Protein AF-X0LVC0-F1 (afdb_monomer_lite)

Foldseek 3Di:
DVCVVVVDDPDCVVVCCVVVVCPVPPDPVNVPDDPVVNVVVVVVVVCPVVVQWDQDPPDDDRDIDGDDPCPDDPPDDD

Sequence (78 aa):
MAIDILSIAPESADPECAFSGGRRTLSWDRERMTCENIEKVECIGNWLREGHIQKAVHSGMGVITDTGFDSGGDEDPD

Structure (mmCIF, N/CA/C/O backbone):
data_AF-X0LVC0-F1
#
_entry.id   AF-X0LVC0-F1
#
loop_
_atom_site.group_PDB
_atom_site.id
_atom_site.type_symbol
_atom_site.label_atom_id
_atom_site.label_alt_id
_atom_site.label_comp_id
_atom_site.label_asym_id
_atom_site.label_entity_id
_atom_site.label_seq_id
_atom_site.pdbx_PDB_ins_code
_atom_site.Cartn_x
_atom_site.Cartn_y
_atom_site.Cartn_z
_atom_site.occupancy
_atom_site.B_iso_or_equiv
_atom_site.auth_seq_id
_atom_site.auth_comp_id
_atom_site.auth_asym_id
_atom_site.auth_atom_id
_atom_site.pdbx_PDB_model_num
ATOM 1 N N . MET A 1 1 ? 17.711 -6.798 -14.517 1.00 78.62 1 MET A N 1
ATOM 2 C CA . MET A 1 1 ? 18.024 -5.446 -15.034 1.00 78.62 1 MET A CA 1
ATOM 3 C C . MET A 1 1 ? 16.951 -4.846 -15.942 1.00 78.62 1 MET A C 1
ATOM 5 O O . MET A 1 1 ? 16.756 -3.649 -15.858 1.00 78.62 1 MET A O 1
ATOM 9 N N . ALA A 1 2 ? 16.236 -5.600 -16.789 1.00 87.38 2 ALA A N 1
ATOM 10 C CA . ALA A 1 2 ? 15.063 -5.047 -17.489 1.00 87.38 2 ALA A CA 1
ATOM 11 C C . ALA A 1 2 ? 13.793 -5.107 -16.621 1.00 87.38 2 ALA A C 1
ATOM 13 O O . ALA A 1 2 ? 13.083 -4.117 -16.502 1.00 87.38 2 ALA A O 1
ATOM 14 N N . ILE A 1 3 ? 13.558 -6.253 -15.970 1.00 86.44 3 ILE A N 1
ATOM 15 C CA . ILE A 1 3 ? 12.396 -6.469 -15.095 1.00 86.44 3 ILE A CA 1
ATOM 16 C C . ILE A 1 3 ? 12.381 -5.451 -13.953 1.00 86.44 3 ILE A C 1
ATOM 18 O O . ILE A 1 3 ? 11.368 -4.800 -13.773 1.00 86.44 3 ILE A O 1
ATOM 22 N N . ASP A 1 4 ? 13.515 -5.230 -13.281 1.00 87.06 4 ASP A N 1
ATOM 23 C CA . ASP A 1 4 ? 13.618 -4.282 -12.158 1.00 87.06 4 ASP A CA 1
ATOM 24 C C . ASP A 1 4 ? 13.245 -2.838 -12.538 1.00 87.06 4 ASP A C 1
ATOM 26 O O . ASP A 1 4 ? 12.747 -2.085 -11.710 1.00 87.06 4 ASP A O 1
ATOM 30 N N . ILE A 1 5 ? 13.497 -2.440 -13.792 1.00 85.38 5 ILE A N 1
ATOM 31 C CA . ILE A 1 5 ? 13.150 -1.106 -14.303 1.00 85.38 5 ILE A CA 1
ATOM 32 C C . ILE A 1 5 ? 11.669 -1.059 -14.690 1.00 85.38 5 ILE A C 1
ATOM 34 O O . ILE A 1 5 ? 10.991 -0.074 -14.416 1.00 85.38 5 ILE A O 1
ATOM 38 N N . LEU A 1 6 ? 11.163 -2.121 -15.321 1.00 87.94 6 LEU A N 1
ATOM 39 C CA . LEU A 1 6 ? 9.780 -2.199 -15.796 1.00 87.94 6 LEU A CA 1
ATOM 40 C C . LEU A 1 6 ? 8.770 -2.527 -14.686 1.00 87.94 6 LEU A C 1
ATOM 42 O O . LEU A 1 6 ? 7.579 -2.312 -14.879 1.00 87.94 6 LEU A O 1
ATOM 46 N N . SER A 1 7 ? 9.224 -3.029 -13.535 1.00 84.81 7 SER A N 1
ATOM 47 C CA . SER A 1 7 ? 8.388 -3.286 -12.357 1.00 84.81 7 SER A CA 1
ATOM 48 C C . SER A 1 7 ? 8.123 -2.036 -11.518 1.00 84.81 7 SER A C 1
ATOM 50 O O . SER A 1 7 ? 7.322 -2.087 -10.589 1.00 84.81 7 SER A O 1
ATOM 52 N N . ILE A 1 8 ? 8.800 -0.919 -11.802 1.00 85.88 8 ILE A N 1
ATOM 53 C CA . ILE A 1 8 ? 8.541 0.354 -11.128 1.00 85.88 8 ILE A CA 1
ATOM 54 C C . ILE A 1 8 ? 7.272 0.949 -11.730 1.00 85.88 8 ILE A C 1
ATOM 56 O O . ILE A 1 8 ? 7.227 1.262 -12.921 1.00 85.88 8 ILE A O 1
ATOM 60 N N . ALA A 1 9 ? 6.245 1.125 -10.900 1.00 82.50 9 ALA A N 1
ATOM 61 C CA . ALA A 1 9 ? 5.045 1.828 -11.320 1.00 82.50 9 ALA A CA 1
ATOM 62 C C . ALA A 1 9 ? 5.414 3.259 -11.772 1.00 82.50 9 ALA A C 1
ATOM 64 O O . ALA A 1 9 ? 6.136 3.959 -11.056 1.00 82.50 9 ALA A O 1
ATOM 65 N N . PRO A 1 10 ? 4.933 3.718 -12.940 1.00 84.06 10 PRO A N 1
ATOM 66 C CA . PRO A 1 10 ? 5.239 5.056 -13.447 1.00 84.06 10 PRO A CA 1
ATOM 67 C C . PRO A 1 10 ? 4.579 6.172 -12.623 1.00 84.06 10 PRO A C 1
ATOM 69 O O . PRO A 1 10 ? 4.955 7.335 -12.760 1.00 84.06 10 PRO A O 1
ATOM 72 N N . GLU A 1 11 ? 3.604 5.829 -11.779 1.00 82.81 11 GLU A N 1
ATOM 73 C CA . GLU A 1 11 ? 2.843 6.757 -10.951 1.00 82.81 11 GLU A CA 1
ATOM 74 C C . GLU A 1 11 ? 2.589 6.201 -9.545 1.00 82.81 11 GLU A C 1
ATOM 76 O O . GLU A 1 11 ? 2.550 4.991 -9.322 1.00 82.81 11 GLU A O 1
ATOM 81 N N . SER A 1 12 ? 2.375 7.107 -8.591 1.00 78.19 12 SER A N 1
ATOM 82 C CA . SER A 1 12 ? 2.035 6.806 -7.198 1.00 78.19 12 SER A CA 1
ATOM 83 C C . SER A 1 12 ? 0.528 6.652 -6.959 1.00 78.19 12 SER A C 1
ATOM 85 O O . SER A 1 12 ? 0.108 6.570 -5.810 1.00 78.19 12 SER A O 1
ATOM 87 N N . ALA A 1 13 ? -0.300 6.583 -8.005 1.00 77.50 13 ALA A N 1
ATOM 88 C CA . ALA A 1 13 ? -1.760 6.601 -7.882 1.00 77.50 13 ALA A CA 1
ATOM 89 C C . ALA A 1 13 ? -2.324 5.448 -7.029 1.00 77.50 13 ALA A C 1
ATOM 91 O O . ALA A 1 13 ? -3.252 5.657 -6.246 1.00 77.50 13 ALA A O 1
ATOM 92 N N . ASP A 1 14 ? -1.745 4.251 -7.145 1.00 71.50 14 ASP A N 1
ATOM 93 C CA . ASP A 1 14 ? -2.187 3.058 -6.416 1.00 71.50 14 ASP A CA 1
ATOM 94 C C . ASP A 1 14 ? -1.873 3.138 -4.903 1.00 71.50 14 ASP A C 1
ATOM 96 O O . ASP A 1 14 ? -2.804 3.063 -4.088 1.00 71.50 14 ASP A O 1
ATOM 100 N N . PRO A 1 15 ? -0.622 3.431 -4.471 1.00 69.75 15 PRO A N 1
ATOM 101 C CA . PRO A 1 15 ? -0.360 3.689 -3.055 1.00 69.75 15 PRO A CA 1
ATOM 102 C C . PRO A 1 15 ? -1.091 4.943 -2.547 1.00 69.75 15 PRO A C 1
ATOM 104 O O . PRO A 1 15 ? -1.607 4.951 -1.428 1.00 69.75 15 PRO A O 1
ATOM 107 N N . GLU A 1 16 ? -1.214 6.001 -3.352 1.00 72.88 16 GLU A N 1
ATOM 108 C CA . GLU A 1 16 ? -1.930 7.219 -2.959 1.00 72.88 16 GLU A CA 1
ATOM 109 C C . GLU A 1 16 ? -3.427 6.993 -2.753 1.00 72.88 16 GLU A C 1
ATOM 111 O O . GLU A 1 16 ? -3.994 7.600 -1.841 1.00 72.88 16 GLU A O 1
ATOM 116 N N . CYS A 1 17 ? -4.072 6.116 -3.528 1.00 71.69 17 CYS A N 1
ATOM 117 C CA . CYS A 1 17 ? -5.465 5.728 -3.308 1.00 71.69 17 CYS A CA 1
ATOM 118 C C . CYS A 1 17 ? -5.642 4.997 -1.974 1.00 71.69 17 CYS A C 1
ATOM 120 O O . CYS A 1 17 ? -6.568 5.329 -1.224 1.00 71.69 17 CYS A O 1
ATOM 122 N N . ALA A 1 18 ? -4.735 4.076 -1.634 1.00 67.75 18 ALA A N 1
ATOM 123 C CA . ALA A 1 18 ? -4.753 3.372 -0.352 1.00 67.75 18 ALA A CA 1
ATOM 124 C C . ALA A 1 18 ? -4.623 4.340 0.842 1.00 67.75 18 ALA A C 1
ATOM 126 O O . ALA A 1 18 ? -5.358 4.226 1.828 1.00 67.75 18 ALA A O 1
ATOM 127 N N . PHE A 1 19 ? -3.753 5.352 0.745 1.00 65.69 19 PHE A N 1
ATOM 128 C CA . PHE A 1 19 ? -3.553 6.327 1.825 1.00 65.69 19 PHE A CA 1
ATOM 129 C C . PHE A 1 19 ? -4.593 7.458 1.856 1.00 65.69 19 PHE A C 1
ATOM 131 O O . PHE A 1 19 ? -5.008 7.899 2.933 1.00 65.69 19 PHE A O 1
ATOM 138 N N . SER A 1 20 ? -5.030 7.954 0.699 1.00 63.34 20 SER A N 1
ATOM 139 C CA . SER A 1 20 ? -5.885 9.145 0.595 1.00 63.34 20 SER A CA 1
ATOM 140 C C . SER A 1 20 ? -7.373 8.821 0.643 1.00 63.34 20 SER A C 1
ATOM 142 O O . SER A 1 20 ? -8.128 9.570 1.272 1.00 63.34 20 SER A O 1
ATOM 144 N N . GLY A 1 21 ? -7.794 7.702 0.047 1.00 57.19 21 GLY A N 1
ATOM 145 C CA . GLY A 1 21 ? -9.188 7.249 0.064 1.00 57.19 21 GLY A CA 1
ATOM 146 C C . GLY A 1 21 ? -9.675 6.883 1.467 1.00 57.19 21 GLY A C 1
ATOM 147 O O . GLY A 1 21 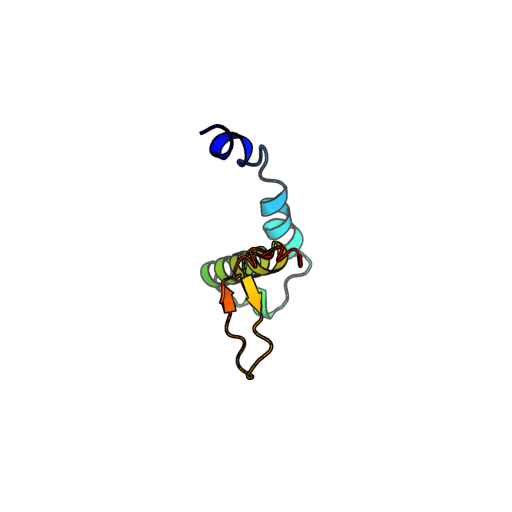? -10.853 7.043 1.781 1.00 57.19 21 GLY A O 1
ATOM 148 N N . GLY A 1 22 ? -8.753 6.497 2.354 1.00 53.16 22 GLY A N 1
ATOM 149 C CA . GLY A 1 22 ? -9.069 6.098 3.717 1.00 53.16 22 GLY A CA 1
ATOM 150 C C . GLY A 1 22 ? -9.731 7.193 4.554 1.00 53.16 22 GLY A C 1
ATOM 151 O O . GLY A 1 22 ? -10.638 6.892 5.319 1.00 53.16 22 GLY A O 1
ATOM 152 N N . ARG A 1 23 ? -9.364 8.472 4.402 1.00 52.44 23 ARG A N 1
ATOM 153 C CA . ARG A 1 23 ? -9.745 9.543 5.353 1.00 52.44 23 ARG A CA 1
ATOM 154 C C . ARG A 1 23 ? -11.253 9.746 5.578 1.00 52.44 23 ARG A C 1
ATOM 156 O O . ARG A 1 23 ? -11.617 10.382 6.560 1.00 52.44 23 ARG A O 1
ATOM 163 N N . ARG A 1 24 ? -12.131 9.222 4.715 1.00 54.06 24 ARG A N 1
ATOM 164 C CA . ARG A 1 24 ? -13.599 9.285 4.884 1.00 54.06 24 ARG A CA 1
ATOM 165 C C . ARG A 1 24 ? -14.232 7.996 5.436 1.00 54.06 24 ARG A C 1
ATOM 167 O O . ARG A 1 24 ? -15.426 7.989 5.709 1.00 54.06 24 ARG A O 1
ATOM 174 N N . THR A 1 25 ? -13.445 6.940 5.632 1.00 53.97 25 THR A N 1
ATOM 175 C CA . THR A 1 25 ? -13.883 5.580 6.003 1.00 53.97 25 THR A CA 1
ATOM 176 C C . THR A 1 25 ? -12.905 4.876 6.954 1.00 53.97 25 THR A C 1
ATOM 178 O O . THR A 1 25 ? -12.899 3.649 7.036 1.00 53.97 25 THR A O 1
ATOM 181 N N . LEU A 1 26 ? -12.052 5.613 7.677 1.00 60.94 26 LEU A N 1
ATOM 182 C CA . LEU A 1 26 ? -11.167 4.989 8.662 1.00 60.94 26 LEU A CA 1
ATOM 183 C C . LEU A 1 26 ? -11.987 4.533 9.868 1.00 60.94 26 LEU A C 1
ATOM 185 O O . LEU A 1 26 ? -12.734 5.315 10.452 1.00 60.94 26 LEU A O 1
ATOM 189 N N . SER A 1 27 ? -11.852 3.259 10.238 1.00 70.75 27 SER A N 1
ATOM 190 C CA . SER A 1 27 ? -12.406 2.766 11.494 1.00 70.75 27 SER A CA 1
ATOM 191 C C . SER A 1 27 ? -11.746 3.491 12.668 1.00 70.75 27 SER A C 1
ATOM 193 O O . SER A 1 27 ? -10.578 3.881 12.600 1.00 70.75 27 SER A O 1
ATOM 195 N N . TRP A 1 28 ? -12.487 3.635 13.765 1.00 75.25 28 TRP A N 1
ATOM 196 C CA . TRP A 1 28 ? -11.983 4.231 15.005 1.00 75.25 28 TRP A CA 1
ATOM 197 C C . TRP A 1 28 ? -10.685 3.567 15.495 1.00 75.25 28 TRP A C 1
ATOM 199 O O . TRP A 1 28 ? -9.791 4.234 16.012 1.00 75.25 28 TRP A O 1
ATOM 209 N N . ASP A 1 29 ? -10.538 2.262 15.255 1.00 75.38 29 ASP A N 1
ATOM 210 C CA . ASP A 1 29 ? -9.315 1.523 15.570 1.00 75.38 29 ASP A CA 1
ATOM 211 C C . ASP A 1 29 ? -8.106 2.051 14.799 1.00 75.38 29 ASP A C 1
ATOM 213 O O . ASP A 1 29 ? -7.037 2.226 15.379 1.00 75.38 29 ASP A O 1
ATOM 217 N N . ARG A 1 30 ? -8.273 2.379 13.514 1.00 76.62 30 ARG A N 1
ATOM 218 C CA . ARG A 1 30 ? -7.187 2.925 12.698 1.00 76.62 30 ARG A CA 1
ATOM 219 C C . ARG A 1 30 ? -6.810 4.345 13.120 1.00 76.62 30 ARG A C 1
ATOM 221 O O . ARG A 1 30 ? -5.638 4.692 13.056 1.00 76.62 30 ARG A O 1
ATOM 228 N N . GLU A 1 31 ? -7.767 5.152 13.579 1.00 80.25 31 GLU A N 1
ATOM 229 C CA . GLU A 1 31 ? -7.496 6.510 14.082 1.00 80.25 31 GLU A CA 1
ATOM 230 C C . GLU A 1 31 ? -6.659 6.500 15.374 1.00 80.25 31 GLU A C 1
ATOM 232 O O . GLU A 1 31 ? -5.899 7.430 15.638 1.00 80.25 31 GLU A O 1
ATOM 237 N N . ARG A 1 32 ? -6.741 5.420 16.162 1.00 83.12 32 ARG A N 1
ATOM 238 C CA . ARG A 1 32 ? -5.949 5.242 17.392 1.00 83.12 32 ARG A CA 1
ATOM 239 C C . ARG A 1 32 ? -4.585 4.592 17.165 1.00 83.12 32 ARG A C 1
ATOM 241 O O . ARG A 1 32 ? -3.813 4.467 18.116 1.00 83.12 32 ARG A O 1
ATOM 248 N N . MET A 1 33 ? -4.281 4.159 15.945 1.00 83.50 33 MET A N 1
ATOM 249 C CA . MET A 1 33 ? -2.999 3.542 15.621 1.00 83.50 33 MET A CA 1
ATOM 250 C C . MET A 1 33 ? -1.926 4.596 15.350 1.00 83.50 33 MET A C 1
ATOM 252 O O . MET A 1 33 ? -2.178 5.652 14.778 1.00 83.50 33 MET A O 1
ATOM 256 N N . THR A 1 34 ? -0.690 4.279 15.729 1.00 88.19 34 THR A N 1
ATOM 257 C CA . THR A 1 34 ? 0.475 5.057 15.304 1.00 88.19 34 THR A CA 1
ATOM 258 C C . THR A 1 34 ? 0.684 4.909 13.796 1.00 88.19 34 THR A C 1
ATOM 260 O O . THR A 1 34 ? 0.324 3.882 13.216 1.00 88.19 34 THR A O 1
ATOM 263 N N . CYS A 1 35 ? 1.321 5.898 13.159 1.00 83.69 35 CYS A N 1
ATOM 264 C CA . CYS A 1 35 ? 1.652 5.829 11.731 1.00 83.69 35 CYS A CA 1
ATOM 265 C C . CYS A 1 35 ? 2.428 4.549 11.375 1.00 83.69 35 CYS A C 1
ATOM 267 O O . CYS A 1 35 ? 2.113 3.898 10.386 1.00 83.69 35 CYS A O 1
ATOM 269 N N . GLU A 1 36 ? 3.370 4.147 12.233 1.00 87.38 36 GLU A N 1
ATOM 270 C CA . GLU A 1 36 ? 4.152 2.913 12.081 1.00 87.38 36 GLU A CA 1
ATOM 271 C C . GLU A 1 36 ? 3.264 1.657 12.052 1.00 87.38 36 GLU A C 1
ATOM 273 O O . GLU A 1 36 ? 3.471 0.743 11.256 1.00 87.38 36 GLU A O 1
ATOM 278 N N . ASN A 1 37 ? 2.242 1.595 12.907 1.00 84.88 37 ASN A N 1
ATOM 279 C CA . ASN A 1 37 ? 1.340 0.448 12.933 1.00 84.88 37 ASN A CA 1
ATOM 280 C C . ASN A 1 37 ? 0.389 0.445 11.730 1.00 84.88 37 ASN A C 1
ATOM 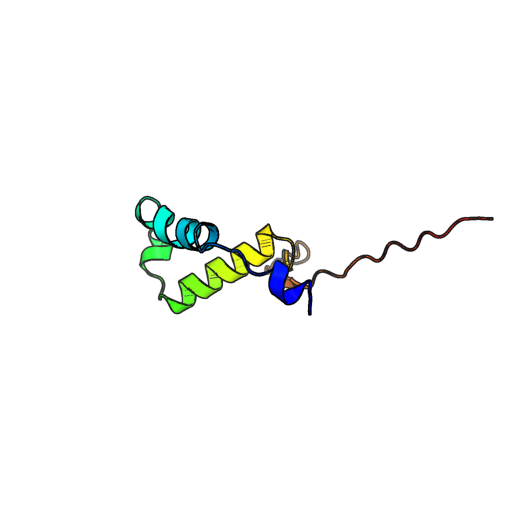282 O O . ASN A 1 37 ? 0.037 -0.628 11.242 1.00 84.88 37 ASN A O 1
ATOM 286 N N . ILE A 1 38 ? -0.017 1.622 11.242 1.00 84.56 38 ILE A N 1
ATOM 287 C CA . ILE A 1 38 ? -0.820 1.745 10.017 1.00 84.56 38 ILE A CA 1
ATOM 288 C C . ILE A 1 38 ? -0.026 1.219 8.818 1.00 84.56 38 ILE A C 1
ATOM 290 O O . ILE A 1 38 ? -0.559 0.428 8.045 1.00 84.56 38 ILE A O 1
ATOM 294 N N . GLU A 1 39 ? 1.246 1.599 8.698 1.00 84.38 39 GLU A N 1
ATOM 295 C CA . GLU A 1 39 ? 2.143 1.120 7.641 1.00 84.38 39 GLU A CA 1
ATOM 296 C C . GLU A 1 39 ? 2.269 -0.408 7.653 1.00 84.38 39 GLU A C 1
ATOM 298 O O . GLU A 1 39 ? 2.077 -1.055 6.624 1.00 84.38 39 GLU A O 1
ATOM 303 N N . LYS A 1 40 ? 2.500 -1.004 8.830 1.00 86.38 40 LYS A N 1
ATOM 304 C CA . LYS A 1 40 ? 2.577 -2.467 8.984 1.00 86.38 40 LYS A CA 1
ATOM 305 C C . LYS A 1 40 ? 1.288 -3.162 8.545 1.00 86.38 40 LYS A C 1
ATOM 307 O O . LYS A 1 40 ? 1.351 -4.166 7.840 1.00 86.38 40 LYS A O 1
ATOM 312 N N . VAL A 1 41 ? 0.124 -2.644 8.945 1.00 85.69 41 VAL A N 1
ATOM 313 C CA . VAL A 1 41 ? -1.175 -3.231 8.576 1.00 85.69 41 VAL A CA 1
ATOM 314 C C . VAL A 1 41 ? -1.444 -3.117 7.078 1.00 85.69 41 VAL A C 1
ATOM 316 O O . VAL A 1 41 ? -1.897 -4.093 6.481 1.00 85.69 41 VAL A O 1
ATOM 319 N N . GLU A 1 42 ? -1.141 -1.977 6.456 1.00 85.19 42 GLU A N 1
ATOM 320 C CA . GLU A 1 42 ? -1.298 -1.817 5.006 1.00 85.19 42 GLU A CA 1
ATOM 321 C C . GLU A 1 42 ? -0.349 -2.720 4.220 1.00 85.19 42 GLU A C 1
ATOM 323 O O . GLU A 1 42 ? -0.779 -3.370 3.270 1.00 85.19 42 GLU A O 1
ATOM 328 N N . CYS A 1 43 ? 0.907 -2.830 4.655 1.00 86.19 43 CYS A N 1
ATOM 329 C CA . CYS A 1 43 ? 1.906 -3.698 4.036 1.00 86.19 43 CYS A CA 1
ATOM 330 C C . CYS A 1 43 ? 1.477 -5.174 4.076 1.00 86.19 43 CYS A C 1
ATOM 332 O O . CYS A 1 43 ? 1.373 -5.825 3.037 1.00 86.19 43 CYS A O 1
ATOM 334 N N . ILE A 1 44 ? 1.115 -5.682 5.261 1.00 85.56 44 ILE A N 1
ATOM 335 C CA . ILE A 1 44 ? 0.629 -7.062 5.427 1.00 85.56 44 ILE A CA 1
ATOM 336 C C . ILE A 1 44 ? -0.666 -7.279 4.634 1.00 85.56 44 ILE A C 1
ATOM 338 O O . ILE A 1 44 ? -0.848 -8.319 4.000 1.00 85.56 44 ILE A O 1
ATOM 342 N N . GLY A 1 45 ? -1.570 -6.297 4.645 1.00 83.94 45 GLY A N 1
ATOM 343 C CA . GLY A 1 45 ? -2.796 -6.332 3.855 1.00 83.94 45 GLY A CA 1
ATOM 344 C C . GLY A 1 45 ? -2.520 -6.417 2.354 1.00 83.94 45 GLY A C 1
ATOM 345 O O . GLY A 1 45 ? -3.212 -7.158 1.656 1.00 83.94 45 GLY A O 1
ATOM 346 N N . ASN A 1 46 ? -1.500 -5.710 1.867 1.00 84.62 46 ASN A N 1
ATOM 347 C CA . ASN A 1 46 ? -1.081 -5.764 0.473 1.00 84.62 46 ASN A CA 1
ATOM 348 C C . ASN A 1 46 ? -0.535 -7.141 0.100 1.00 84.62 46 ASN A C 1
ATOM 350 O O . ASN A 1 46 ? -0.990 -7.739 -0.870 1.00 84.62 46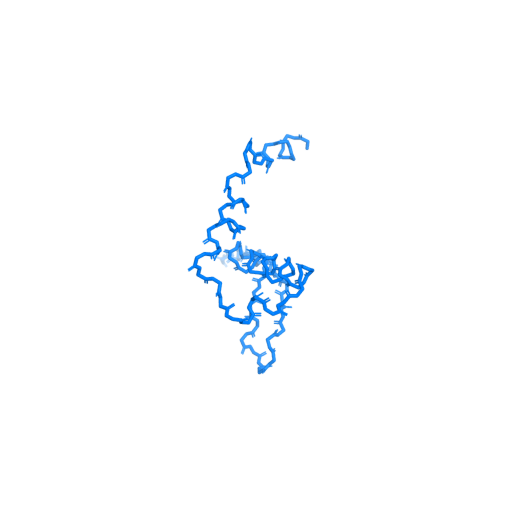 ASN A O 1
ATOM 354 N N . TRP A 1 47 ? 0.356 -7.692 0.925 1.00 86.44 47 TRP A N 1
ATOM 355 C CA . TRP A 1 47 ? 0.917 -9.023 0.702 1.00 86.44 47 TRP A CA 1
ATOM 356 C C . TRP A 1 47 ? -0.140 -10.127 0.707 1.00 86.44 47 TRP A C 1
ATOM 358 O O . TRP A 1 47 ? -0.054 -11.059 -0.086 1.00 86.44 47 TRP A O 1
ATOM 368 N N . LEU A 1 48 ? -1.169 -10.005 1.551 1.00 84.44 48 LEU A N 1
ATOM 369 C CA . LEU A 1 48 ? -2.314 -10.919 1.537 1.00 84.44 48 LEU A CA 1
ATOM 370 C C . LEU A 1 48 ? -3.145 -10.804 0.250 1.00 84.44 48 LEU A C 1
ATOM 372 O O . LEU A 1 48 ? -3.624 -11.820 -0.245 1.00 84.44 48 LEU A O 1
ATOM 376 N N . ARG A 1 49 ? -3.353 -9.589 -0.278 1.00 84.56 49 ARG A N 1
ATOM 377 C CA . ARG A 1 49 ? -4.136 -9.362 -1.509 1.00 84.56 49 ARG A CA 1
ATOM 378 C C . ARG A 1 49 ? -3.404 -9.824 -2.763 1.00 84.56 49 ARG A C 1
ATOM 380 O O . ARG A 1 49 ? -4.038 -10.383 -3.649 1.00 84.56 49 ARG A O 1
ATOM 387 N N . GLU A 1 50 ? -2.096 -9.601 -2.819 1.00 86.19 50 GLU A N 1
ATOM 388 C CA . GLU A 1 50 ? -1.241 -10.036 -3.930 1.00 86.19 50 GLU A CA 1
ATOM 389 C C . GLU A 1 50 ? -0.854 -11.519 -3.833 1.00 86.19 50 GLU A C 1
ATOM 391 O O . GLU A 1 50 ? -0.282 -12.071 -4.767 1.00 86.19 50 GLU A O 1
ATOM 396 N N . GLY A 1 51 ? -1.198 -12.184 -2.725 1.00 86.19 51 GLY A N 1
ATOM 397 C CA . GLY A 1 51 ? -0.944 -13.608 -2.536 1.00 86.19 51 GLY A CA 1
ATOM 398 C C . GLY A 1 51 ? 0.506 -13.944 -2.201 1.00 86.19 51 GLY A C 1
ATOM 399 O O . GLY A 1 51 ? 0.869 -15.108 -2.278 1.00 86.19 51 GLY A O 1
ATOM 400 N N . HIS A 1 52 ? 1.319 -12.968 -1.785 1.00 85.62 52 HIS A N 1
ATOM 401 C CA . HIS A 1 52 ? 2.687 -13.213 -1.304 1.00 85.62 52 HIS A CA 1
ATOM 402 C C . HIS A 1 52 ? 2.694 -14.019 -0.005 1.00 85.62 52 HIS A C 1
ATOM 404 O O . HIS A 1 52 ? 3.604 -14.804 0.246 1.00 85.62 52 HIS A O 1
ATOM 410 N N . ILE A 1 53 ? 1.654 -13.848 0.815 1.00 85.31 53 ILE A N 1
ATOM 411 C CA . ILE A 1 53 ? 1.470 -14.581 2.067 1.00 85.31 53 ILE A CA 1
ATOM 412 C C . ILE A 1 53 ? 0.054 -15.139 2.176 1.00 85.31 53 ILE A C 1
ATOM 414 O O . ILE A 1 53 ? -0.908 -14.540 1.689 1.00 85.31 53 ILE A O 1
ATOM 418 N N . GLN A 1 54 ? -0.094 -16.262 2.876 1.00 81.81 54 GLN A N 1
ATOM 419 C CA . GLN A 1 54 ? -1.398 -16.866 3.143 1.00 81.81 54 GLN A CA 1
ATOM 420 C C . GLN A 1 54 ? -1.703 -16.926 4.637 1.00 81.81 54 GLN A C 1
ATOM 422 O O . GLN A 1 54 ? -0.825 -17.072 5.490 1.00 81.81 54 GLN A O 1
ATOM 427 N N . LYS A 1 55 ? -2.996 -16.812 4.960 1.00 73.56 55 LYS A N 1
ATOM 428 C CA . LYS A 1 55 ? -3.485 -17.068 6.315 1.00 73.56 55 LYS A CA 1
ATOM 429 C C . LYS A 1 55 ? -3.488 -18.573 6.540 1.00 73.56 55 LYS A C 1
ATOM 431 O O . LYS A 1 55 ? -4.259 -19.278 5.889 1.00 73.56 55 LYS A O 1
ATOM 436 N N . ALA A 1 56 ? -2.693 -19.060 7.486 1.00 68.38 56 ALA A N 1
ATOM 437 C CA . ALA A 1 56 ? -2.808 -20.446 7.907 1.00 68.38 56 ALA A CA 1
ATOM 438 C C . ALA A 1 56 ? -4.157 -20.652 8.616 1.00 68.38 56 ALA A C 1
ATOM 440 O O . ALA A 1 56 ? -4.445 -20.042 9.646 1.00 68.38 56 ALA A O 1
ATOM 441 N N . VAL A 1 57 ? -5.009 -21.502 8.040 1.00 63.19 57 VAL A N 1
ATOM 442 C CA . VAL A 1 57 ? -6.321 -21.871 8.608 1.00 63.19 57 VAL A CA 1
ATOM 443 C C . VAL A 1 57 ? -6.171 -22.979 9.663 1.00 63.19 57 VAL A C 1
ATOM 445 O O . VAL A 1 57 ? -7.057 -23.204 10.487 1.00 63.19 57 VAL A O 1
ATOM 448 N N . HIS A 1 58 ? -5.024 -23.662 9.683 1.00 52.84 58 HIS A N 1
ATOM 449 C CA . HIS A 1 58 ? -4.747 -24.742 10.616 1.00 52.84 58 HIS A CA 1
ATOM 450 C C . HIS A 1 58 ? -4.158 -24.198 11.928 1.00 52.84 58 HIS A C 1
ATOM 452 O O . HIS A 1 58 ? -3.013 -23.763 11.973 1.00 52.84 58 HIS A O 1
ATOM 458 N N . SER A 1 59 ? -4.953 -24.295 12.997 1.00 44.34 59 SER A N 1
ATOM 459 C CA . SER A 1 59 ? -4.598 -24.034 14.403 1.00 44.34 59 SER A CA 1
ATOM 460 C C . SER A 1 59 ? -4.655 -22.582 14.888 1.00 44.34 59 SER A C 1
ATOM 462 O O . SER A 1 59 ? -3.664 -22.062 15.375 1.00 44.34 59 SER A O 1
ATOM 464 N N . GLY A 1 60 ? -5.850 -21.971 14.860 1.00 49.62 60 GLY A N 1
ATOM 465 C CA . GLY A 1 60 ? -6.395 -21.096 15.929 1.00 49.62 60 GLY A CA 1
ATOM 466 C C . GLY A 1 60 ? -5.671 -19.791 16.306 1.00 49.62 60 GLY A C 1
ATOM 467 O O . GLY A 1 60 ? -6.233 -18.963 17.015 1.00 49.62 60 GLY A O 1
ATOM 468 N N . MET A 1 61 ? -4.462 -19.573 15.817 1.00 53.47 61 MET A N 1
ATOM 469 C CA . MET A 1 61 ? -3.647 -18.383 15.965 1.00 53.47 61 MET A CA 1
ATOM 470 C C . MET A 1 61 ? -3.167 -18.087 14.554 1.00 53.47 61 MET A C 1
ATOM 472 O O . MET A 1 61 ? -2.492 -18.923 13.968 1.00 53.47 61 MET A O 1
ATOM 476 N N . GLY A 1 62 ? -3.597 -16.969 13.969 1.00 54.25 62 GLY A N 1
ATOM 477 C CA . GLY A 1 62 ? -3.338 -16.623 12.570 1.00 54.25 62 GLY A CA 1
ATOM 478 C C . GLY A 1 62 ? -1.852 -16.416 12.276 1.00 54.25 62 GLY A C 1
ATOM 479 O O . GLY A 1 62 ? -1.402 -15.281 12.147 1.00 54.25 62 GLY A O 1
ATOM 480 N N . VAL A 1 63 ? -1.093 -17.506 12.192 1.00 56.50 63 VAL A N 1
ATOM 481 C CA . VAL A 1 63 ? 0.308 -17.512 11.790 1.00 56.50 63 VAL A CA 1
ATOM 482 C C . VAL A 1 63 ? 0.346 -17.314 10.279 1.00 56.50 63 VAL A C 1
ATOM 484 O O . VAL A 1 63 ? -0.345 -17.997 9.524 1.00 56.50 63 VAL A O 1
ATOM 487 N N . ILE A 1 64 ? 1.121 -16.323 9.850 1.00 60.88 64 ILE A N 1
ATOM 488 C CA . ILE A 1 64 ? 1.361 -16.039 8.439 1.00 60.88 64 ILE A CA 1
ATOM 489 C C . ILE A 1 64 ? 2.385 -17.061 7.946 1.00 60.88 64 ILE A C 1
ATOM 491 O O . ILE A 1 64 ? 3.487 -17.130 8.489 1.00 60.88 64 ILE A O 1
ATOM 495 N N . THR A 1 65 ? 2.017 -17.865 6.952 1.00 58.78 65 THR A N 1
ATOM 496 C CA . THR A 1 65 ? 2.935 -18.804 6.297 1.00 58.78 65 THR A CA 1
ATOM 497 C C . THR A 1 65 ? 3.371 -18.233 4.956 1.00 58.78 65 THR A C 1
ATOM 499 O O . THR A 1 65 ? 2.539 -17.699 4.215 1.00 58.78 65 THR A O 1
ATOM 502 N N . ASP A 1 66 ? 4.669 -18.341 4.669 1.00 55.66 66 ASP A N 1
ATOM 503 C CA . ASP A 1 66 ? 5.236 -17.994 3.367 1.00 55.66 66 ASP A CA 1
ATOM 504 C C . ASP A 1 66 ? 4.639 -18.908 2.290 1.00 55.66 66 ASP A C 1
ATOM 506 O O . ASP A 1 66 ? 4.351 -20.084 2.553 1.00 55.66 66 ASP A O 1
ATOM 510 N N . THR A 1 67 ? 4.388 -18.363 1.105 1.00 56.53 67 THR A N 1
ATOM 511 C CA . THR A 1 67 ? 3.801 -19.143 0.017 1.00 56.53 67 THR A CA 1
ATOM 512 C C . THR A 1 67 ? 4.847 -20.104 -0.532 1.00 56.53 67 THR A C 1
ATOM 514 O O . THR A 1 67 ? 5.747 -19.735 -1.279 1.00 56.53 67 THR A O 1
ATOM 517 N N . GLY A 1 68 ? 4.736 -21.377 -0.150 1.00 52.34 68 GLY A N 1
ATOM 518 C CA . GLY A 1 68 ? 5.405 -22.450 -0.870 1.00 52.34 68 GLY A CA 1
ATOM 519 C C . GLY A 1 68 ? 4.914 -22.416 -2.312 1.00 52.34 68 GLY A C 1
ATOM 520 O O . GLY A 1 68 ? 3.744 -22.689 -2.569 1.00 52.34 68 GLY A O 1
ATOM 521 N N . PHE A 1 69 ? 5.789 -22.014 -3.233 1.00 48.84 69 PHE A N 1
ATOM 522 C CA . PHE A 1 69 ? 5.570 -22.153 -4.664 1.00 48.84 69 PHE A CA 1
ATOM 523 C C . PHE A 1 69 ? 5.379 -23.648 -4.922 1.00 48.84 69 PHE A C 1
ATOM 525 O O . PHE A 1 69 ? 6.347 -24.407 -4.882 1.00 48.84 69 PHE A O 1
ATOM 532 N N . ASP A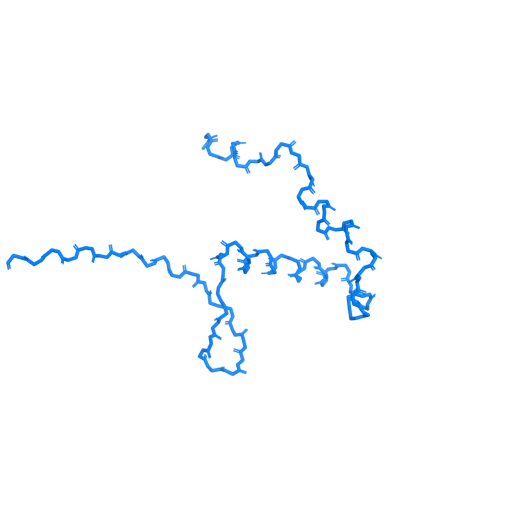 1 70 ? 4.132 -24.084 -5.085 1.00 55.34 70 ASP A N 1
ATOM 533 C CA . ASP A 1 70 ? 3.823 -25.466 -5.427 1.00 55.34 70 ASP A CA 1
ATOM 534 C C . ASP A 1 70 ? 4.247 -25.642 -6.888 1.00 55.34 70 ASP A C 1
ATOM 536 O O . ASP A 1 70 ? 3.503 -25.361 -7.830 1.00 55.34 70 ASP A O 1
ATOM 540 N N . SER A 1 71 ? 5.526 -25.961 -7.091 1.00 46.22 71 SER A N 1
ATOM 541 C CA . SER A 1 71 ? 6.047 -26.372 -8.383 1.00 46.22 71 SER A CA 1
ATOM 542 C C . SER A 1 71 ? 5.393 -27.709 -8.699 1.00 46.22 71 SER A C 1
ATOM 544 O O . SER A 1 71 ? 5.898 -28.751 -8.282 1.00 46.22 71 SER A O 1
ATOM 546 N N . GLY A 1 72 ? 4.239 -27.648 -9.366 1.00 44.38 72 GLY A N 1
ATOM 547 C CA . GLY A 1 72 ? 3.513 -28.802 -9.871 1.00 44.38 72 GLY A CA 1
ATOM 548 C C . GLY A 1 72 ? 4.470 -29.707 -10.632 1.00 44.38 72 GLY A C 1
ATOM 549 O O . GLY A 1 72 ? 4.954 -29.352 -11.705 1.00 44.38 72 GLY A O 1
ATOM 550 N N . GLY A 1 73 ? 4.801 -30.841 -10.021 1.00 43.94 73 GLY A N 1
ATOM 551 C CA . GLY A 1 73 ? 5.445 -31.941 -10.706 1.00 43.94 73 GLY A CA 1
ATOM 552 C C . GLY A 1 73 ? 4.398 -32.601 -11.584 1.00 43.94 73 GLY A C 1
ATOM 553 O O . GLY A 1 73 ? 3.524 -33.299 -11.076 1.00 43.94 73 GLY A O 1
ATOM 554 N N . ASP A 1 74 ? 4.475 -32.353 -12.886 1.00 47.53 74 ASP A N 1
ATOM 555 C CA . ASP A 1 74 ? 3.822 -33.190 -13.884 1.00 47.53 74 ASP A CA 1
ATOM 556 C C . ASP A 1 74 ? 4.527 -34.561 -13.867 1.00 47.53 74 ASP A C 1
ATOM 558 O O . ASP A 1 74 ? 5.542 -34.772 -14.532 1.00 47.53 74 ASP A O 1
ATOM 562 N N . GLU A 1 75 ? 4.048 -35.484 -13.029 1.00 52.97 75 GLU A N 1
ATOM 563 C CA . GLU A 1 75 ? 4.351 -36.910 -13.172 1.00 52.97 75 GLU A CA 1
ATOM 564 C C . GLU A 1 75 ? 3.450 -37.475 -14.281 1.00 52.97 75 GLU A C 1
ATOM 566 O O . GLU A 1 75 ? 2.290 -37.818 -14.048 1.00 52.97 75 GLU A O 1
ATOM 571 N N . ASP A 1 76 ? 3.988 -37.546 -15.501 1.00 49.31 76 ASP A N 1
ATOM 572 C CA . ASP A 1 76 ? 3.431 -38.350 -16.593 1.00 49.31 76 ASP A CA 1
ATOM 573 C C . ASP A 1 76 ? 3.535 -39.849 -16.233 1.00 49.31 76 ASP A C 1
ATOM 575 O O . ASP A 1 76 ? 4.636 -40.324 -15.932 1.00 49.31 76 ASP A O 1
ATOM 579 N N . PRO A 1 77 ? 2.438 -40.629 -16.266 1.00 63.88 77 PRO A N 1
ATOM 580 C CA . PRO A 1 77 ? 2.518 -42.079 -16.149 1.00 63.88 77 PRO A CA 1
ATOM 581 C C . 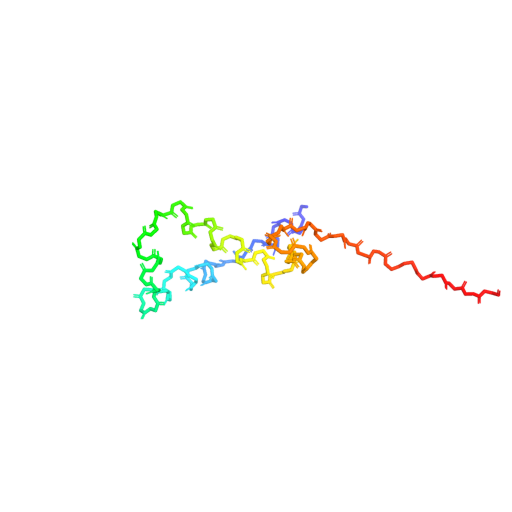PRO A 1 77 ? 2.714 -42.732 -17.531 1.00 63.88 77 PRO A C 1
ATOM 583 O O . PRO A 1 77 ? 1.831 -42.630 -18.386 1.00 63.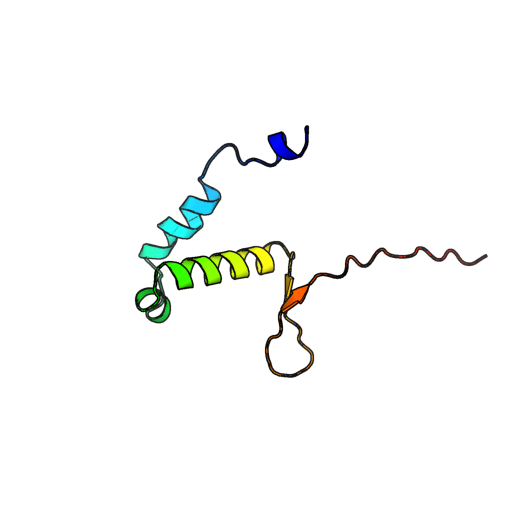88 77 PRO A O 1
ATOM 586 N N . ASP A 1 78 ? 3.837 -43.438 -17.713 1.00 51.16 78 ASP A N 1
ATOM 587 C CA . ASP A 1 78 ? 4.028 -44.488 -18.738 1.00 51.16 78 ASP A CA 1
ATOM 588 C C . ASP A 1 78 ? 3.517 -45.856 -18.237 1.00 51.16 78 ASP A C 1
ATOM 590 O O . ASP A 1 78 ? 3.817 -46.224 -17.073 1.00 51.16 78 ASP A O 1
#

Organism: NCBI:txid1089449

InterPro domains:
  IPR008906 HAT, C-terminal dimerisation domain [PF05699] (1-48)
  IPR012337 Ribonuclease H-like superfamily [SSF53098] (1-49)

pLDDT: mean 71.06, std 14.62, range [43.94, 88.19]

Secondary structure (DSSP, 8-state):
--HHHHTS-S-SHHHHHHHHGGGGT--HHHHTS-HHHHHHHHHHHHHHHHTSEEE--SSSS-PEEE------------

Radius of gyration: 18.24 Å; chains: 1; bounding box: 32×54×36 Å